Protein AF-R5DUE5-F1 (afdb_monomer)

Foldseek 3Di:
DDDPVVVVVVVVVVVVCVPDVVVVVVVVPDDPVVVVVVVVVVVVVVVVVVVVVCVVDDDDPLLCCLQVVLVVQLVVLCPDDPVVLVPDDPVVSVQSPHSVNSSVVSSVVSCCCRVVPVVVVVVVVVD

Sequence (127 aa):
MGSRFATLVMGIIAILLGFFPKLGMLIAVIPSPVLNGATVILFGMIAFSGVQHLKDVEWDDMNVITAAVPYIIAIGCMFLPADFTAMLPSAVQSIVTQPMLVGIILLIILNLLNNTLLRPLFEKSEQ

Solvent-accessible surface area (backbone atoms only — not comparable to full-atom values): 7207 Å² total; per-residue (Å²): 140,82,59,68,64,58,58,49,50,53,51,53,48,52,53,57,55,70,73,38,67,70,54,53,54,57,59,71,67,56,55,66,73,58,57,53,50,55,49,52,51,50,53,48,53,53,52,51,52,52,57,61,57,54,70,82,54,81,84,46,75,67,52,47,51,34,52,50,54,22,50,54,52,16,58,52,41,72,74,58,56,67,72,64,49,67,74,42,58,70,77,54,31,67,39,49,76,33,31,70,56,44,20,53,55,43,29,54,52,39,40,48,51,43,68,65,54,45,48,63,54,55,64,60,71,79,108

pLDDT: mean 90.18, std 9.05, range [44.16, 97.31]

Secondary structure (DSSP, 8-state):
---HHHHHHHHHHHHHHHT-HHHHHHHHTS-HHHHHHHHHHHHHHHHHHHHHHGGGS---HHHHHHHHHHHHHHHHHTT--HHHHHTS-HHHHHHHT-HHHHHHHHHHHHHIIIIIIIHHHHHTT--

Structure (mmCIF, N/CA/C/O backbone):
data_AF-R5DUE5-F1
#
_entry.id   AF-R5DUE5-F1
#
loop_
_atom_site.group_PDB
_atom_site.id
_atom_site.type_symbol
_atom_site.label_atom_id
_atom_site.label_alt_id
_atom_site.label_comp_id
_atom_site.label_asym_id
_atom_site.label_entity_id
_atom_site.label_seq_id
_atom_site.pdbx_PDB_ins_code
_atom_site.Cartn_x
_atom_site.Cartn_y
_atom_site.Cartn_z
_atom_site.occupancy
_atom_site.B_iso_or_equiv
_atom_site.auth_seq_id
_atom_site.auth_comp_id
_atom_site.auth_asym_id
_atom_site.auth_atom_id
_atom_site.pdbx_PDB_model_num
ATOM 1 N N . MET A 1 1 ? -17.290 -16.238 -11.957 1.00 44.84 1 MET A N 1
ATOM 2 C CA . MET A 1 1 ? -15.918 -15.695 -12.067 1.00 44.84 1 MET A CA 1
ATOM 3 C C . MET A 1 1 ? -15.082 -16.334 -10.966 1.00 44.84 1 MET A C 1
ATOM 5 O O . MET A 1 1 ? -15.552 -16.335 -9.840 1.00 44.84 1 MET A O 1
ATOM 9 N N . GLY A 1 2 ? -13.947 -16.968 -11.289 1.00 70.38 2 GLY A N 1
ATOM 10 C CA . GLY A 1 2 ? -13.141 -17.736 -10.316 1.00 70.38 2 GLY A CA 1
ATOM 11 C C . GLY A 1 2 ? -12.809 -19.182 -10.716 1.00 70.38 2 GLY A C 1
ATOM 12 O O . GLY A 1 2 ? -12.669 -20.043 -9.852 1.00 70.38 2 GLY A O 1
ATOM 13 N N . SER A 1 3 ? -12.708 -19.492 -12.016 1.00 87.69 3 SER A N 1
ATOM 14 C CA . SER A 1 3 ? -12.264 -20.828 -12.433 1.00 87.69 3 SER A CA 1
ATOM 15 C C . SER A 1 3 ? -10.779 -20.998 -12.115 1.00 87.69 3 SER A C 1
ATOM 17 O O . SER A 1 3 ? -9.932 -20.383 -12.761 1.00 87.69 3 SER A O 1
ATOM 19 N N . ARG A 1 4 ? -10.464 -21.869 -11.149 1.00 88.88 4 ARG A N 1
ATOM 20 C CA . ARG A 1 4 ? -9.083 -22.270 -10.820 1.00 88.88 4 ARG A CA 1
ATOM 21 C C . ARG A 1 4 ? -8.303 -22.751 -12.050 1.00 88.88 4 ARG A C 1
ATOM 23 O O . ARG A 1 4 ? -7.101 -22.527 -12.136 1.00 88.88 4 ARG A O 1
ATOM 30 N N . PHE A 1 5 ? -8.998 -23.343 -13.024 1.00 91.75 5 PHE A N 1
ATOM 31 C CA . PHE A 1 5 ? -8.406 -23.768 -14.290 1.00 91.75 5 PHE A CA 1
ATOM 32 C C . PHE A 1 5 ? -7.980 -22.582 -15.156 1.00 91.75 5 PHE A C 1
ATOM 34 O O . PHE A 1 5 ? -6.919 -22.642 -15.760 1.00 91.75 5 PHE A O 1
ATOM 41 N N . ALA A 1 6 ? -8.743 -21.486 -15.184 1.00 92.31 6 ALA A N 1
ATOM 42 C CA . ALA A 1 6 ? -8.377 -20.306 -15.967 1.00 92.31 6 ALA A CA 1
ATOM 43 C C . ALA A 1 6 ? -7.103 -19.640 -15.423 1.00 92.31 6 ALA A C 1
ATOM 45 O O . ALA A 1 6 ? -6.186 -19.366 -16.192 1.00 92.31 6 ALA A O 1
ATOM 46 N N . THR A 1 7 ? -7.001 -19.446 -14.102 1.00 93.94 7 THR A N 1
ATOM 47 C CA . THR A 1 7 ? -5.795 -18.875 -13.475 1.00 93.94 7 THR A CA 1
ATOM 48 C C . THR A 1 7 ? -4.579 -19.781 -13.663 1.00 93.94 7 THR A C 1
ATOM 50 O O . THR A 1 7 ? -3.490 -19.296 -13.962 1.00 93.94 7 THR A O 1
ATOM 53 N N . LEU A 1 8 ? -4.765 -21.101 -13.551 1.00 94.94 8 LEU A N 1
ATOM 54 C CA . LEU A 1 8 ? -3.702 -22.080 -13.777 1.00 94.94 8 LEU A CA 1
ATOM 55 C C . LEU A 1 8 ? -3.218 -22.071 -15.232 1.00 94.94 8 LEU A C 1
ATOM 57 O O . LEU A 1 8 ? -2.015 -22.028 -15.471 1.00 94.94 8 LEU A O 1
ATOM 61 N N . VAL A 1 9 ? -4.133 -22.042 -16.204 1.00 95.56 9 VAL A N 1
ATOM 62 C CA . VAL A 1 9 ? -3.788 -21.957 -17.630 1.00 95.56 9 VAL A CA 1
ATOM 63 C C . VAL A 1 9 ? -3.061 -20.647 -17.941 1.00 95.56 9 VAL A C 1
ATOM 65 O O . VAL A 1 9 ? -2.042 -20.682 -18.623 1.00 95.56 9 VAL A O 1
ATOM 68 N N . MET A 1 10 ? -3.501 -19.511 -17.388 1.00 94.44 10 MET A N 1
ATOM 69 C CA . MET A 1 10 ? -2.795 -18.229 -17.539 1.00 94.44 10 MET A CA 1
ATOM 70 C C . MET A 1 10 ? -1.385 -18.269 -16.942 1.00 94.44 10 MET A C 1
ATOM 72 O O . MET A 1 10 ? -0.447 -17.790 -17.574 1.00 94.44 10 MET A O 1
ATOM 76 N N . GLY A 1 11 ? -1.213 -18.882 -15.767 1.00 94.38 11 GLY A N 1
ATOM 77 C CA . GLY A 1 11 ? 0.101 -19.075 -15.151 1.00 94.38 11 GLY A CA 1
ATOM 78 C C . GLY A 1 11 ? 1.025 -19.953 -15.998 1.00 94.38 11 GLY A C 1
ATOM 79 O O . GLY A 1 11 ? 2.173 -19.586 -16.234 1.00 94.38 11 GLY A O 1
ATOM 80 N N . ILE A 1 12 ? 0.518 -21.074 -16.521 1.00 95.75 12 ILE A N 1
ATOM 81 C CA . ILE A 1 12 ? 1.279 -21.964 -17.413 1.00 95.75 12 ILE A CA 1
ATOM 82 C C . ILE A 1 12 ? 1.682 -21.229 -18.694 1.00 95.75 12 ILE A C 1
ATOM 84 O O . ILE A 1 12 ? 2.840 -21.300 -19.098 1.00 95.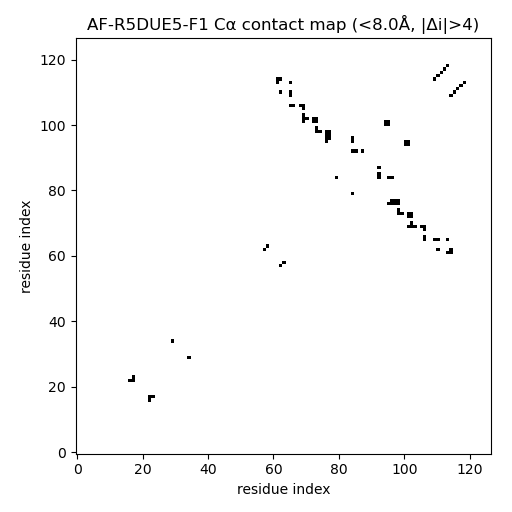75 12 ILE A O 1
ATOM 88 N N . ILE A 1 13 ? 0.759 -20.490 -19.314 1.00 95.06 13 ILE A N 1
ATOM 89 C CA . ILE A 1 13 ? 1.050 -19.693 -20.511 1.00 95.06 13 ILE A CA 1
ATOM 90 C C . ILE A 1 13 ? 2.109 -18.631 -20.200 1.00 95.06 13 ILE A C 1
ATOM 92 O O . ILE A 1 13 ? 3.059 -18.498 -20.965 1.00 95.06 13 ILE A O 1
ATOM 96 N N . ALA A 1 14 ? 2.001 -17.915 -19.078 1.00 93.88 14 ALA A N 1
ATOM 97 C CA . ALA A 1 14 ? 2.983 -16.906 -18.679 1.00 93.88 14 ALA A CA 1
ATOM 98 C C . ALA A 1 14 ? 4.385 -17.505 -18.490 1.00 93.88 14 ALA A C 1
ATOM 100 O O . ALA A 1 14 ? 5.361 -16.936 -18.978 1.00 93.88 14 ALA A O 1
ATOM 101 N N . ILE A 1 15 ? 4.485 -18.677 -17.850 1.00 94.56 15 ILE A N 1
ATOM 102 C CA . ILE A 1 15 ? 5.750 -19.410 -17.704 1.00 94.56 15 ILE A CA 1
ATOM 103 C C . ILE A 1 15 ? 6.304 -19.772 -19.082 1.00 94.56 15 ILE A C 1
ATOM 105 O O . ILE A 1 15 ? 7.452 -19.449 -19.375 1.00 94.56 15 ILE A O 1
ATOM 109 N N . LEU A 1 16 ? 5.493 -20.395 -19.945 1.00 94.62 16 LEU A N 1
ATOM 110 C CA . LEU A 1 16 ? 5.919 -20.791 -21.288 1.00 94.62 16 LEU A CA 1
ATOM 111 C C . LEU A 1 16 ? 6.407 -19.589 -22.102 1.00 94.62 16 LEU A C 1
ATOM 113 O O . LEU A 1 16 ? 7.489 -19.662 -22.673 1.00 94.62 16 LEU A O 1
ATOM 117 N N . LEU A 1 17 ? 5.665 -18.477 -22.109 1.00 92.44 17 LEU A N 1
ATOM 118 C CA . LEU A 1 17 ? 6.057 -17.233 -22.782 1.00 92.44 17 LEU A CA 1
ATOM 119 C C . LEU A 1 17 ? 7.356 -16.646 -22.205 1.00 92.44 17 LEU A C 1
ATOM 121 O O . LEU A 1 17 ? 8.173 -16.134 -22.967 1.00 92.44 17 LEU A O 1
ATOM 125 N N . GLY A 1 18 ? 7.590 -16.781 -20.897 1.00 91.62 18 GLY A N 1
ATOM 126 C CA . GLY A 1 18 ? 8.837 -16.373 -20.2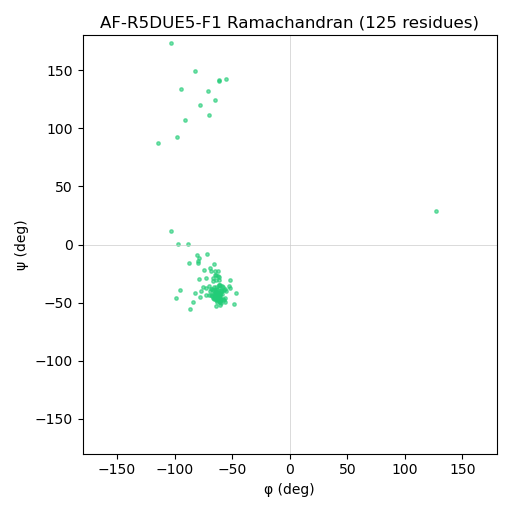44 1.00 91.62 18 GLY A CA 1
ATOM 127 C C . GLY A 1 18 ? 10.081 -17.114 -20.752 1.00 91.62 18 GLY A C 1
ATOM 128 O O . GLY A 1 18 ? 11.165 -16.536 -20.767 1.00 91.62 18 GLY A O 1
ATOM 129 N N . PHE A 1 19 ? 9.937 -18.353 -21.238 1.00 93.19 19 PHE A N 1
ATOM 130 C CA . PHE A 1 19 ? 11.040 -19.126 -21.826 1.00 93.19 19 PHE A CA 1
ATOM 131 C C . PHE A 1 19 ? 11.362 -18.750 -23.285 1.00 93.19 19 PHE A C 1
ATOM 133 O O . PHE A 1 19 ? 12.383 -19.198 -23.808 1.00 93.19 19 PHE A O 1
ATOM 140 N N . PHE A 1 20 ? 10.545 -17.932 -23.964 1.00 94.06 20 PHE A N 1
ATOM 141 C CA . PHE A 1 20 ? 10.797 -17.535 -25.354 1.00 94.06 20 PHE A CA 1
ATOM 142 C C . PHE A 1 20 ? 11.628 -16.238 -25.442 1.00 94.06 20 PHE A C 1
ATOM 144 O O . PHE A 1 20 ? 11.080 -15.143 -25.292 1.00 94.06 20 PHE A O 1
ATOM 151 N N . PRO A 1 21 ? 12.923 -16.297 -25.822 1.00 87.44 21 PRO A N 1
ATOM 152 C CA . PRO A 1 21 ? 13.794 -15.114 -25.869 1.00 87.44 21 PRO A CA 1
ATOM 153 C C . PRO A 1 21 ? 13.346 -14.066 -26.901 1.00 87.44 21 PRO A C 1
ATOM 155 O O . PRO A 1 21 ? 13.584 -12.871 -26.731 1.00 87.44 21 PRO A O 1
ATOM 158 N N . LYS A 1 22 ? 12.641 -14.492 -27.959 1.00 91.25 22 LYS A N 1
ATOM 159 C CA . LYS A 1 22 ? 12.077 -13.592 -28.979 1.00 91.25 22 LYS A CA 1
ATOM 160 C C . LYS A 1 22 ? 11.063 -12.601 -28.396 1.00 91.25 22 LYS A C 1
ATOM 162 O O . LYS A 1 22 ? 11.013 -11.463 -28.850 1.00 91.25 22 LYS A O 1
ATOM 167 N N . LEU A 1 23 ? 10.287 -13.011 -27.389 1.00 89.75 23 LEU A N 1
ATOM 168 C CA . LEU A 1 23 ? 9.329 -12.130 -26.714 1.00 89.75 23 LEU A CA 1
ATOM 169 C C . LEU A 1 23 ? 10.040 -11.110 -25.822 1.00 89.75 23 LEU A C 1
ATOM 171 O O . LEU A 1 23 ? 9.654 -9.946 -25.807 1.00 89.75 23 LEU A O 1
ATOM 175 N N . GLY A 1 24 ? 11.122 -11.516 -25.153 1.00 87.19 24 GLY A N 1
ATOM 176 C CA . GLY A 1 24 ? 11.961 -10.601 -24.375 1.00 87.19 24 GLY A CA 1
ATOM 177 C C . GLY A 1 24 ? 12.544 -9.471 -25.229 1.00 87.19 24 GLY A C 1
ATOM 178 O O . GLY A 1 24 ? 12.485 -8.310 -24.831 1.00 87.19 24 GLY A O 1
ATOM 179 N N . MET A 1 25 ? 13.019 -9.784 -26.441 1.00 91.31 25 MET A N 1
ATOM 180 C CA . MET A 1 25 ? 13.495 -8.761 -27.383 1.00 91.31 25 MET A CA 1
ATOM 181 C C . MET A 1 25 ? 12.384 -7.798 -27.814 1.00 91.31 25 MET A C 1
ATOM 183 O O . MET A 1 25 ? 12.629 -6.603 -27.928 1.00 91.31 25 MET A O 1
ATOM 187 N N . LEU A 1 26 ? 11.159 -8.292 -28.016 1.00 91.12 26 LEU A N 1
ATOM 188 C CA . LEU A 1 26 ? 10.019 -7.446 -28.373 1.00 91.12 26 LEU A CA 1
ATOM 189 C C . LEU A 1 26 ? 9.669 -6.462 -27.245 1.00 91.12 26 LEU A C 1
ATOM 191 O O . LEU A 1 26 ? 9.447 -5.284 -27.509 1.00 91.12 26 LEU A O 1
ATOM 195 N N . ILE A 1 27 ? 9.663 -6.932 -25.994 1.00 89.88 27 ILE A N 1
ATOM 196 C CA . ILE A 1 27 ? 9.408 -6.093 -24.814 1.00 89.88 27 ILE A CA 1
ATOM 197 C C . ILE A 1 27 ? 10.519 -5.050 -24.640 1.00 89.88 27 ILE A C 1
ATOM 199 O O . ILE A 1 27 ? 10.227 -3.898 -24.334 1.00 89.88 27 ILE A O 1
ATOM 203 N N . ALA A 1 28 ? 11.781 -5.416 -24.883 1.00 90.19 28 ALA A N 1
ATOM 204 C CA . ALA A 1 28 ? 12.921 -4.506 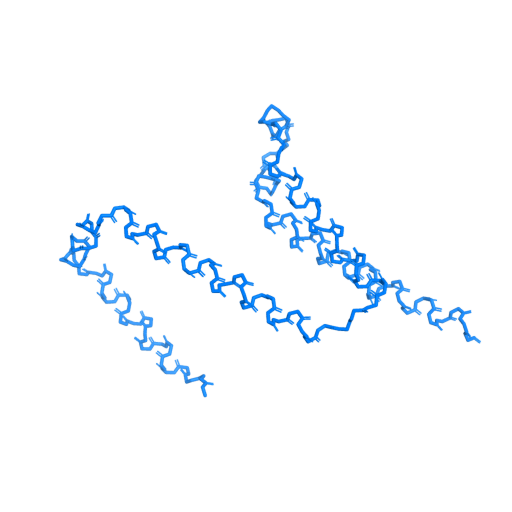-24.758 1.00 90.19 28 ALA A CA 1
ATOM 205 C C . ALA A 1 28 ? 12.903 -3.340 -25.766 1.00 90.19 28 ALA A C 1
ATOM 207 O O . ALA A 1 28 ? 13.511 -2.304 -25.513 1.00 90.19 28 ALA A O 1
ATOM 208 N N . VAL A 1 29 ? 12.204 -3.493 -26.897 1.00 95.50 29 VAL A N 1
ATOM 209 C CA . VAL A 1 29 ? 12.026 -2.428 -27.900 1.00 95.50 29 VAL A CA 1
ATOM 210 C C . VAL A 1 29 ? 10.940 -1.422 -27.485 1.00 95.50 29 VAL A C 1
ATOM 212 O O . VAL A 1 29 ? 10.867 -0.331 -28.052 1.00 95.50 29 VAL A O 1
ATOM 215 N N . ILE A 1 30 ? 10.104 -1.739 -26.487 1.00 94.31 30 ILE A N 1
ATOM 216 C CA . ILE A 1 30 ? 9.046 -0.837 -26.014 1.00 94.31 30 ILE A CA 1
ATOM 217 C C . ILE A 1 30 ? 9.681 0.422 -25.394 1.00 94.31 30 ILE A C 1
ATOM 219 O O . ILE A 1 30 ? 10.451 0.314 -24.438 1.00 94.31 30 ILE A O 1
ATOM 223 N N . PRO A 1 31 ? 9.334 1.632 -25.874 1.00 94.94 31 PRO A N 1
ATOM 224 C CA . PRO A 1 31 ? 9.857 2.869 -25.308 1.00 94.94 31 PRO A CA 1
ATOM 225 C C . PRO A 1 31 ? 9.467 3.049 -23.836 1.00 94.94 31 PRO A C 1
ATOM 227 O O . PRO A 1 31 ? 8.313 2.828 -23.455 1.00 94.94 31 PRO A O 1
ATOM 230 N N . SER A 1 32 ? 10.391 3.568 -23.022 1.00 92.81 32 SER A N 1
ATOM 231 C CA . SER A 1 32 ? 10.148 3.859 -21.600 1.00 92.81 32 SER A CA 1
ATOM 232 C C . SER A 1 32 ? 8.895 4.712 -21.329 1.00 92.81 32 SER A C 1
ATOM 234 O O . SER A 1 32 ? 8.194 4.407 -20.365 1.00 92.81 32 SER A O 1
ATOM 236 N N . PRO A 1 33 ? 8.530 5.719 -22.158 1.00 95.06 33 PRO A N 1
ATOM 237 C CA . PRO A 1 33 ? 7.295 6.480 -21.952 1.00 95.06 33 PRO A CA 1
ATOM 238 C C . PRO A 1 33 ? 6.021 5.621 -21.958 1.00 95.06 33 PRO A C 1
ATOM 240 O O . PRO A 1 33 ? 5.107 5.878 -21.177 1.00 95.06 33 PRO A O 1
ATOM 243 N N . VAL A 1 34 ? 5.964 4.576 -22.793 1.00 95.62 34 VAL A N 1
ATOM 244 C CA . VAL A 1 34 ? 4.804 3.672 -22.879 1.00 95.62 34 VAL A CA 1
ATOM 245 C C . VAL A 1 34 ? 4.736 2.773 -21.649 1.00 95.62 34 VAL A C 1
ATOM 247 O O . VAL A 1 34 ? 3.668 2.604 -21.063 1.00 95.62 34 VAL A O 1
ATOM 250 N N . LEU A 1 35 ? 5.882 2.236 -21.226 1.00 93.88 35 LEU A N 1
ATOM 251 C CA . LEU A 1 35 ? 5.966 1.353 -20.064 1.00 93.88 35 LEU A CA 1
ATOM 252 C C . LEU A 1 35 ? 5.600 2.091 -18.766 1.00 93.88 35 LEU A C 1
ATOM 254 O O . LEU A 1 35 ? 4.843 1.576 -17.940 1.00 93.88 35 LEU A O 1
ATOM 258 N N . ASN A 1 36 ? 6.060 3.336 -18.627 1.00 93.88 36 ASN A N 1
ATOM 259 C CA . ASN A 1 36 ? 5.693 4.206 -17.513 1.00 93.88 36 ASN A CA 1
ATOM 260 C C . ASN A 1 36 ? 4.196 4.554 -17.547 1.00 93.88 36 ASN A C 1
ATOM 262 O O . ASN A 1 36 ? 3.538 4.485 -16.512 1.00 93.88 36 ASN A O 1
ATOM 266 N N . GLY A 1 37 ? 3.632 4.849 -18.726 1.00 96.00 37 GLY A N 1
ATOM 267 C CA . GLY A 1 37 ? 2.195 5.095 -18.888 1.00 96.00 37 GLY A CA 1
ATOM 268 C C . GLY A 1 37 ? 1.334 3.896 -18.476 1.00 96.00 37 GLY A C 1
ATOM 269 O O . GLY A 1 37 ? 0.398 4.047 -17.692 1.00 96.00 37 GLY A O 1
ATOM 270 N N . ALA A 1 38 ? 1.690 2.690 -18.928 1.00 95.56 38 ALA A N 1
ATOM 271 C CA . ALA A 1 38 ? 1.012 1.455 -18.529 1.00 95.56 38 ALA A CA 1
ATOM 272 C C . ALA A 1 38 ? 1.086 1.218 -17.009 1.00 95.56 38 ALA A C 1
ATOM 274 O O . ALA A 1 38 ? 0.099 0.826 -16.386 1.00 95.56 38 ALA A O 1
ATOM 275 N N . THR A 1 39 ? 2.237 1.512 -16.402 1.00 95.75 39 THR A N 1
ATOM 276 C CA . THR A 1 39 ? 2.463 1.372 -14.958 1.00 95.75 39 THR A CA 1
ATOM 277 C C . THR A 1 39 ? 1.609 2.352 -14.146 1.00 95.75 39 THR A C 1
ATOM 279 O O . THR A 1 39 ? 0.995 1.955 -13.158 1.00 95.75 39 THR A O 1
ATOM 282 N N . VAL A 1 40 ? 1.492 3.611 -14.583 1.00 97.12 40 VAL A N 1
ATOM 283 C CA . VAL A 1 40 ? 0.611 4.609 -13.948 1.00 97.12 40 VAL A CA 1
ATOM 284 C C . VAL A 1 40 ? -0.851 4.162 -13.995 1.00 97.12 40 VAL A C 1
ATOM 286 O O . VAL A 1 40 ? -1.548 4.252 -12.986 1.00 97.12 40 VAL A O 1
ATOM 289 N N . ILE A 1 41 ? -1.309 3.628 -15.132 1.00 97.31 41 ILE A N 1
ATOM 290 C CA . ILE A 1 41 ? -2.676 3.103 -15.271 1.00 97.31 41 ILE A CA 1
ATOM 291 C C . ILE A 1 41 ? -2.904 1.931 -14.305 1.00 97.31 41 ILE A C 1
ATOM 293 O O . ILE A 1 41 ? -3.925 1.896 -13.618 1.00 97.31 41 ILE A O 1
ATOM 297 N N . LEU A 1 42 ? -1.947 1.001 -14.204 1.00 97.31 42 LEU A N 1
ATOM 298 C CA . LEU A 1 42 ? -2.025 -0.132 -13.280 1.00 97.31 42 LEU A CA 1
ATOM 299 C C . LEU A 1 42 ? -2.109 0.325 -11.818 1.00 97.31 42 LEU A C 1
ATOM 301 O O . LEU A 1 42 ? -3.008 -0.108 -11.099 1.00 97.31 42 LEU A O 1
ATOM 305 N N . PHE A 1 43 ? -1.227 1.229 -11.386 1.00 95.31 43 PHE A N 1
ATOM 306 C CA . PHE A 1 43 ? -1.270 1.767 -10.024 1.00 95.31 43 PHE A CA 1
ATOM 307 C C . PHE A 1 43 ? -2.549 2.563 -9.749 1.00 95.31 43 PHE A C 1
ATOM 309 O O . P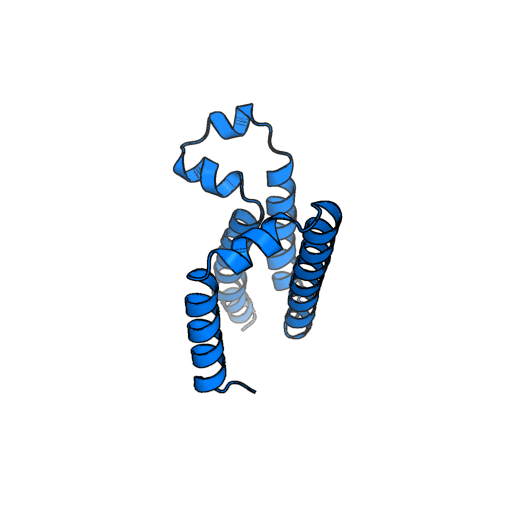HE A 1 43 ? -3.105 2.448 -8.658 1.00 95.31 43 PHE A O 1
ATOM 316 N N . GLY A 1 44 ? -3.066 3.300 -10.736 1.00 97.06 44 GLY A N 1
ATOM 317 C CA . GLY A 1 44 ? -4.358 3.979 -10.637 1.00 97.06 44 GLY A CA 1
ATOM 318 C C . GLY A 1 44 ? -5.509 2.999 -10.402 1.00 97.06 44 GLY A C 1
ATOM 319 O O . GLY A 1 44 ? -6.298 3.189 -9.479 1.00 97.06 44 GLY A O 1
ATOM 320 N N . MET A 1 45 ? -5.576 1.910 -11.174 1.00 97.25 45 MET A N 1
ATOM 321 C CA . MET A 1 45 ? -6.593 0.867 -10.984 1.00 97.25 45 MET A CA 1
ATOM 322 C C . MET A 1 45 ? -6.493 0.199 -9.609 1.00 97.25 45 MET A C 1
ATOM 324 O O . MET A 1 45 ? -7.517 -0.015 -8.964 1.00 97.25 45 MET A O 1
ATOM 328 N N . ILE A 1 46 ? -5.277 -0.089 -9.134 1.00 95.81 46 ILE A N 1
ATOM 329 C CA . ILE A 1 46 ? -5.050 -0.654 -7.795 1.00 95.81 46 ILE A CA 1
ATOM 330 C C . ILE A 1 46 ? -5.536 0.320 -6.712 1.00 95.81 46 ILE A C 1
ATOM 332 O O . ILE A 1 46 ? -6.265 -0.087 -5.808 1.00 95.81 46 ILE A O 1
ATOM 336 N N . ALA A 1 47 ? -5.195 1.608 -6.824 1.00 95.50 47 ALA A N 1
ATOM 337 C CA . ALA A 1 47 ? -5.622 2.635 -5.876 1.00 95.50 47 ALA A CA 1
ATOM 338 C C . ALA A 1 47 ? -7.154 2.767 -5.825 1.00 95.50 47 ALA A C 1
ATOM 340 O O . ALA A 1 47 ? -7.744 2.721 -4.745 1.00 95.50 47 ALA A O 1
ATOM 341 N N . PHE A 1 48 ? -7.815 2.852 -6.984 1.00 96.50 48 PHE A N 1
ATOM 342 C CA . PHE A 1 48 ? -9.278 2.928 -7.054 1.00 96.50 48 PHE A CA 1
ATOM 343 C C . PHE A 1 48 ? -9.965 1.652 -6.567 1.00 96.50 48 PHE A C 1
ATOM 345 O O . PHE A 1 48 ? -10.999 1.741 -5.909 1.00 96.50 48 PHE A O 1
ATOM 352 N N . SER A 1 49 ? -9.398 0.472 -6.832 1.00 95.94 49 SER A N 1
ATOM 353 C CA . SER A 1 49 ? -9.903 -0.783 -6.265 1.00 95.94 49 SER A CA 1
ATOM 354 C C . SER A 1 49 ? -9.823 -0.781 -4.737 1.00 95.94 49 SER A C 1
ATOM 356 O O . SER A 1 49 ? -10.748 -1.258 -4.084 1.00 95.94 49 SER A O 1
ATOM 358 N N . GLY A 1 50 ? -8.769 -0.197 -4.160 1.00 93.25 50 GLY A N 1
ATOM 359 C CA . GLY A 1 50 ? -8.669 0.038 -2.720 1.00 93.25 50 GLY A CA 1
ATOM 360 C C . GLY A 1 50 ? -9.804 0.922 -2.201 1.00 93.25 50 GLY A C 1
ATOM 361 O O . GLY A 1 50 ? -10.510 0.528 -1.279 1.00 93.25 50 GLY A O 1
ATOM 362 N N . VAL A 1 51 ? -10.046 2.070 -2.844 1.00 95.25 51 VAL A N 1
ATOM 363 C CA . VAL A 1 51 ? -11.152 2.981 -2.484 1.00 95.25 51 VAL A CA 1
ATOM 364 C C . VAL A 1 51 ? -12.511 2.285 -2.581 1.00 95.25 51 VAL A C 1
ATOM 366 O O . VAL A 1 51 ? -13.360 2.463 -1.714 1.00 95.25 51 VAL A O 1
ATOM 369 N N . GLN A 1 52 ? -12.719 1.449 -3.599 1.00 95.25 52 GLN A N 1
ATOM 370 C CA . GLN A 1 52 ? -13.951 0.676 -3.735 1.00 95.25 52 GLN A CA 1
ATOM 371 C C . GLN A 1 52 ? -14.150 -0.340 -2.610 1.00 95.25 52 GLN A C 1
ATOM 373 O O . GLN A 1 52 ? -15.297 -0.593 -2.267 1.00 95.25 52 GLN A O 1
ATOM 378 N N . HIS A 1 53 ? -13.090 -0.902 -2.025 1.00 93.94 53 HIS A N 1
ATOM 379 C CA . HIS A 1 53 ? -13.217 -1.773 -0.851 1.00 93.94 53 HIS A CA 1
ATOM 380 C C . HIS A 1 53 ? -13.562 -0.995 0.426 1.00 93.94 53 HIS A C 1
ATOM 382 O O . HIS A 1 53 ? -14.242 -1.526 1.298 1.00 93.94 53 HIS A O 1
ATOM 388 N N . LEU A 1 54 ? -13.161 0.276 0.538 1.00 93.75 54 LEU A N 1
ATOM 389 C CA . LEU A 1 54 ? -13.478 1.113 1.705 1.00 93.75 54 LEU A CA 1
ATOM 390 C C . LEU A 1 54 ? -14.978 1.411 1.859 1.00 93.75 54 LEU A C 1
ATOM 392 O O . LEU A 1 54 ? -15.405 1.823 2.935 1.00 93.75 54 LEU A O 1
ATOM 396 N N . LYS A 1 55 ? -15.781 1.202 0.807 1.00 93.88 55 LYS A N 1
ATOM 397 C CA . LYS A 1 55 ? -17.242 1.374 0.858 1.00 93.88 55 LYS A CA 1
ATOM 398 C C . LYS A 1 55 ? -17.925 0.371 1.796 1.00 93.88 55 LYS A C 1
ATOM 400 O O . LYS A 1 55 ? -19.022 0.642 2.263 1.00 93.88 55 LYS A O 1
ATOM 405 N N . ASP A 1 56 ? -17.298 -0.787 2.009 1.00 92.75 56 ASP A N 1
ATOM 406 C CA . ASP A 1 56 ? -17.856 -1.888 2.797 1.00 92.75 56 ASP A CA 1
ATOM 407 C C . ASP A 1 56 ? -17.507 -1.739 4.296 1.00 92.75 56 ASP A C 1
ATOM 409 O O . ASP A 1 56 ? -17.869 -2.586 5.108 1.00 92.75 56 ASP A O 1
ATOM 413 N N . VAL A 1 57 ? -16.791 -0.668 4.668 1.00 92.69 57 VAL A N 1
ATOM 414 C CA . VAL A 1 57 ? -16.385 -0.354 6.044 1.00 92.69 57 VAL A CA 1
ATOM 415 C C . VAL A 1 57 ? -17.395 0.600 6.685 1.00 92.69 57 VAL A C 1
ATOM 417 O O . VAL A 1 57 ? -17.757 1.618 6.094 1.00 92.69 57 VAL A O 1
ATOM 420 N N . GLU A 1 58 ? -17.807 0.308 7.919 1.00 92.19 58 GLU A N 1
ATOM 421 C CA . GLU A 1 58 ? -18.575 1.245 8.744 1.00 92.19 58 GLU A CA 1
ATOM 422 C C . GLU A 1 58 ? -17.645 2.311 9.340 1.00 92.19 58 GLU A C 1
ATOM 424 O O . GLU A 1 58 ? -16.696 2.000 10.063 1.00 92.19 58 GLU A O 1
ATOM 429 N N . TRP A 1 59 ? -17.902 3.578 9.020 1.00 92.88 59 TRP A N 1
ATOM 430 C CA . TRP A 1 59 ? -17.067 4.705 9.437 1.00 92.88 59 TRP A CA 1
ATOM 431 C C . TRP A 1 59 ? -17.641 5.387 10.679 1.00 92.88 59 TRP A C 1
ATOM 433 O O . TRP A 1 59 ? -18.465 6.292 10.570 1.00 92.88 59 TRP A O 1
ATOM 443 N N . ASP A 1 60 ? -17.179 4.960 11.852 1.00 92.56 60 ASP A N 1
ATOM 444 C CA . ASP A 1 60 ? -17.370 5.655 13.125 1.00 92.56 60 ASP A CA 1
ATOM 445 C C . ASP A 1 60 ? -16.088 6.386 13.562 1.00 92.56 60 ASP A C 1
ATOM 447 O O . ASP A 1 60 ? -15.027 6.236 12.948 1.00 92.56 60 ASP A O 1
ATOM 451 N N . ASP A 1 61 ? -16.164 7.178 14.635 1.00 90.56 61 ASP A N 1
ATOM 452 C CA . ASP A 1 61 ? -15.029 7.984 15.107 1.00 90.56 61 ASP A CA 1
ATOM 453 C C . ASP A 1 61 ? -13.780 7.125 15.392 1.00 90.56 61 ASP A C 1
ATOM 455 O O . ASP A 1 61 ? -12.654 7.504 15.056 1.00 90.56 61 ASP A O 1
ATOM 459 N N . MET A 1 62 ? -13.968 5.922 15.949 1.00 89.50 62 MET A N 1
ATOM 460 C CA . MET A 1 62 ? -12.888 4.974 16.240 1.00 89.50 62 MET A CA 1
ATOM 461 C C . MET A 1 62 ? -12.227 4.433 14.967 1.00 89.50 62 MET A C 1
ATOM 463 O O . MET A 1 62 ? -10.994 4.402 14.889 1.00 89.50 62 MET A O 1
ATOM 467 N N . ASN A 1 63 ? -13.002 4.026 13.961 1.00 93.00 63 ASN A N 1
ATOM 468 C CA . ASN A 1 63 ? -12.484 3.509 12.694 1.00 93.00 63 ASN A CA 1
ATOM 469 C C . ASN A 1 63 ? -11.829 4.618 11.863 1.00 93.00 63 ASN A C 1
ATOM 471 O O . ASN A 1 63 ? -10.784 4.387 11.251 1.00 93.00 63 ASN A O 1
ATOM 475 N N . VAL A 1 64 ? -12.366 5.843 11.906 1.00 94.38 64 VAL A N 1
ATOM 476 C CA . VAL A 1 64 ? -11.749 7.019 11.276 1.00 94.38 64 VAL A CA 1
ATOM 477 C C . VAL A 1 64 ? -10.372 7.296 11.878 1.00 94.38 64 VAL A C 1
ATOM 479 O O . VAL A 1 64 ? -9.403 7.418 11.130 1.00 94.38 64 VAL A O 1
ATOM 482 N N . ILE A 1 65 ? -10.239 7.328 13.209 1.00 93.00 65 ILE A N 1
ATOM 483 C CA . ILE A 1 65 ? -8.937 7.520 13.876 1.00 93.00 65 ILE A CA 1
ATOM 484 C C . ILE A 1 65 ? -7.978 6.374 13.532 1.00 93.00 65 ILE A C 1
ATOM 486 O O . ILE A 1 65 ? -6.815 6.609 13.192 1.00 93.00 65 ILE A O 1
ATOM 490 N N . THR A 1 66 ? -8.479 5.138 13.572 1.00 94.75 66 THR A N 1
ATOM 491 C CA . THR A 1 66 ? -7.706 3.926 13.271 1.00 94.75 66 THR A CA 1
ATOM 492 C C . THR A 1 66 ? -7.157 3.940 11.847 1.00 94.75 66 THR A C 1
ATOM 494 O O . THR A 1 66 ? -6.045 3.472 11.634 1.00 94.75 66 THR A O 1
ATOM 497 N N . ALA A 1 67 ? -7.889 4.498 10.880 1.00 95.06 67 ALA A N 1
ATOM 498 C CA . ALA A 1 67 ? -7.433 4.632 9.500 1.00 95.06 67 ALA A CA 1
ATOM 499 C C . ALA A 1 67 ? -6.533 5.862 9.277 1.00 95.06 67 ALA A C 1
ATOM 501 O O . ALA A 1 67 ? -5.517 5.772 8.582 1.00 95.06 67 ALA A O 1
ATOM 502 N N . ALA A 1 68 ? -6.875 7.010 9.869 1.00 95.50 68 ALA A N 1
ATOM 503 C CA . ALA A 1 68 ? -6.195 8.282 9.629 1.00 95.50 68 ALA A CA 1
ATOM 504 C C . ALA A 1 68 ? -4.765 8.316 10.192 1.00 95.50 68 ALA A C 1
ATOM 506 O O . ALA A 1 68 ? -3.855 8.831 9.540 1.00 95.50 68 ALA A O 1
ATOM 507 N N . VAL A 1 69 ? -4.547 7.750 11.384 1.00 95.75 69 VAL A N 1
ATOM 508 C CA . VAL A 1 69 ? -3.238 7.780 12.058 1.00 95.75 69 VAL A CA 1
ATOM 509 C C . VAL A 1 69 ? -2.160 7.008 11.270 1.00 95.75 69 VAL A C 1
ATOM 511 O O . VAL A 1 69 ? -1.137 7.614 10.939 1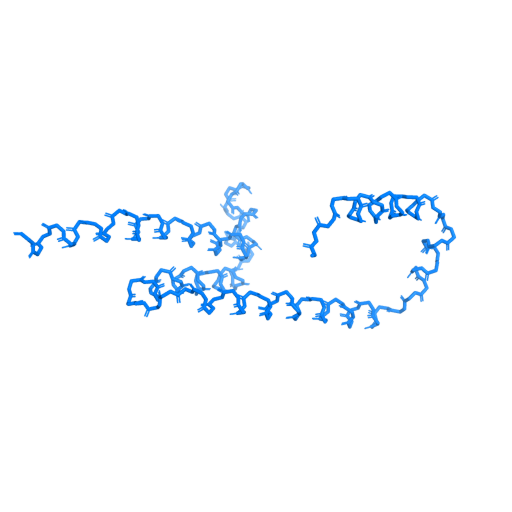.00 95.75 69 VAL A O 1
ATOM 514 N N . PRO A 1 70 ? -2.362 5.729 10.880 1.00 96.06 70 PRO A N 1
ATOM 515 C CA . PRO A 1 70 ? -1.450 5.013 9.984 1.00 96.06 70 PRO A CA 1
ATOM 516 C C . PRO A 1 70 ? -1.211 5.716 8.663 1.00 96.06 70 PRO A C 1
ATOM 518 O O . PRO A 1 70 ? -0.080 5.731 8.184 1.00 96.06 70 PRO A O 1
ATOM 521 N N . TYR A 1 71 ? -2.258 6.297 8.079 1.00 95.38 71 TYR A N 1
ATOM 522 C CA . TYR A 1 71 ? -2.163 6.960 6.787 1.00 95.38 71 TYR A CA 1
ATOM 523 C C . TYR A 1 71 ? -1.217 8.168 6.837 1.00 95.38 71 TYR A C 1
ATOM 525 O O . TYR A 1 71 ? -0.293 8.265 6.027 1.00 95.38 71 TYR A O 1
ATOM 533 N N . ILE A 1 72 ? -1.388 9.049 7.828 1.00 96.12 72 ILE A N 1
ATOM 534 C CA . ILE A 1 72 ? -0.532 10.231 8.006 1.00 96.12 72 ILE A CA 1
ATOM 535 C C . ILE A 1 72 ? 0.908 9.821 8.339 1.00 96.12 72 ILE A C 1
ATOM 537 O O . ILE A 1 72 ? 1.848 10.377 7.772 1.00 96.12 72 ILE A O 1
ATOM 541 N N . ILE A 1 73 ? 1.096 8.834 9.221 1.00 95.38 73 ILE A N 1
ATOM 542 C CA . ILE A 1 73 ? 2.433 8.368 9.617 1.00 95.38 73 ILE A CA 1
ATOM 543 C C . ILE A 1 73 ? 3.169 7.738 8.431 1.00 95.38 73 ILE A C 1
ATOM 545 O O . ILE A 1 73 ? 4.332 8.063 8.196 1.00 95.38 73 ILE A O 1
ATOM 549 N N . ALA A 1 74 ? 2.493 6.894 7.647 1.00 95.12 74 ALA A N 1
ATOM 550 C CA . ALA A 1 74 ? 3.062 6.285 6.449 1.00 95.12 74 ALA A CA 1
ATOM 551 C C . ALA A 1 74 ? 3.550 7.343 5.453 1.00 95.12 74 ALA A C 1
ATOM 553 O O . ALA A 1 74 ? 4.685 7.271 4.986 1.00 95.12 74 ALA A O 1
ATOM 554 N N . ILE A 1 75 ? 2.728 8.359 5.171 1.00 94.75 75 ILE A N 1
ATOM 555 C CA . ILE A 1 75 ? 3.113 9.473 4.293 1.00 94.75 75 ILE A CA 1
ATOM 556 C C . ILE A 1 75 ? 4.299 10.244 4.883 1.00 94.75 75 ILE A C 1
ATOM 558 O O . ILE A 1 75 ? 5.232 10.579 4.155 1.00 94.75 75 ILE A O 1
ATOM 562 N N . GLY A 1 76 ? 4.309 10.476 6.197 1.00 92.38 76 GLY A N 1
ATOM 563 C CA . GLY A 1 76 ? 5.415 11.132 6.896 1.00 92.38 76 GLY A CA 1
ATOM 564 C C . GLY A 1 76 ? 6.757 10.413 6.723 1.00 92.38 76 GLY A C 1
ATOM 565 O O . GLY A 1 76 ? 7.782 11.070 6.540 1.00 92.38 76 GLY A O 1
ATOM 566 N N . CYS A 1 77 ? 6.763 9.076 6.685 1.00 91.19 77 CYS A N 1
ATOM 567 C CA . CYS A 1 77 ? 7.978 8.287 6.447 1.00 91.19 77 CYS A CA 1
ATOM 568 C C . CYS A 1 77 ? 8.619 8.546 5.074 1.00 91.19 77 CYS A C 1
ATOM 570 O O . CYS A 1 77 ? 9.820 8.340 4.926 1.00 91.19 77 CYS A O 1
ATOM 572 N N . MET A 1 78 ? 7.867 9.040 4.084 1.00 90.19 78 MET A N 1
ATOM 573 C CA . MET A 1 78 ? 8.414 9.380 2.764 1.00 90.19 78 MET A CA 1
ATOM 574 C C . MET A 1 78 ? 9.359 10.592 2.804 1.00 90.19 78 MET A C 1
ATOM 576 O O . MET A 1 78 ? 10.209 10.739 1.929 1.00 90.19 78 MET A O 1
ATOM 580 N N . PHE A 1 79 ? 9.229 11.449 3.820 1.00 90.88 79 PHE A N 1
ATOM 581 C CA . PHE A 1 79 ? 9.999 12.689 3.963 1.00 90.88 79 PHE A CA 1
ATOM 582 C C . PHE A 1 79 ? 11.129 12.582 4.997 1.00 90.88 79 PHE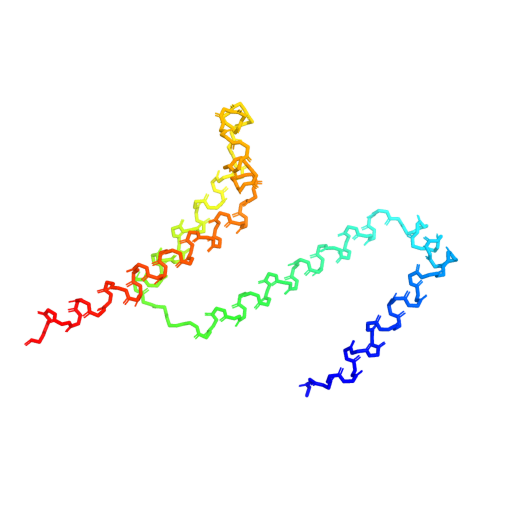 A C 1
ATOM 584 O O . PHE A 1 79 ? 11.709 13.595 5.391 1.00 90.88 79 PHE A O 1
ATOM 591 N N . LEU A 1 80 ? 11.444 11.369 5.462 1.00 88.69 80 LEU A N 1
ATOM 592 C CA . LEU A 1 80 ? 12.493 11.154 6.453 1.00 88.69 80 LEU A CA 1
ATOM 593 C C . LEU A 1 80 ? 13.890 11.385 5.839 1.00 88.69 80 LEU A C 1
ATOM 595 O O . LEU A 1 80 ? 14.185 10.830 4.778 1.00 88.69 80 LEU A O 1
ATOM 599 N N . PRO A 1 81 ? 14.780 12.156 6.494 1.00 88.69 81 PRO A N 1
ATOM 600 C CA . PRO A 1 81 ? 16.143 12.357 6.011 1.00 88.69 81 PRO A CA 1
ATOM 601 C C . PRO A 1 81 ? 16.928 11.044 5.952 1.00 88.69 81 PRO A C 1
ATOM 603 O O . PRO A 1 81 ? 16.853 10.222 6.870 1.00 88.69 81 PRO A O 1
ATOM 606 N N . ALA A 1 82 ? 17.748 10.882 4.910 1.00 84.81 82 ALA A N 1
ATOM 607 C CA . ALA A 1 82 ? 18.580 9.692 4.733 1.00 84.81 82 ALA A CA 1
ATOM 608 C C . ALA A 1 82 ? 19.507 9.453 5.939 1.00 84.81 82 ALA A C 1
ATOM 610 O O . ALA A 1 82 ? 19.618 8.318 6.403 1.00 84.81 82 ALA A O 1
ATOM 611 N N . ASP A 1 83 ? 20.068 10.523 6.508 1.00 85.88 83 ASP A N 1
ATOM 612 C CA . ASP A 1 83 ? 20.943 10.466 7.685 1.00 85.88 83 ASP A CA 1
ATOM 613 C C . ASP A 1 83 ? 20.241 9.847 8.899 1.00 85.88 83 ASP A C 1
ATOM 615 O O . ASP A 1 83 ? 20.819 9.023 9.602 1.00 85.88 83 ASP A O 1
ATOM 619 N N . PHE A 1 84 ? 18.960 10.168 9.105 1.00 85.31 84 PHE A N 1
ATOM 620 C CA . PHE A 1 84 ? 18.167 9.583 10.184 1.00 85.31 84 PHE A CA 1
ATOM 621 C C . PHE A 1 84 ? 17.899 8.095 9.934 1.00 85.31 84 PHE A C 1
ATOM 623 O O . PHE A 1 84 ? 18.043 7.272 10.836 1.00 85.31 84 PHE A O 1
ATOM 630 N N . THR A 1 85 ? 17.556 7.722 8.697 1.00 83.88 85 THR A N 1
ATOM 631 C CA . THR A 1 85 ? 17.298 6.313 8.354 1.00 83.88 85 THR A CA 1
ATOM 632 C C . THR 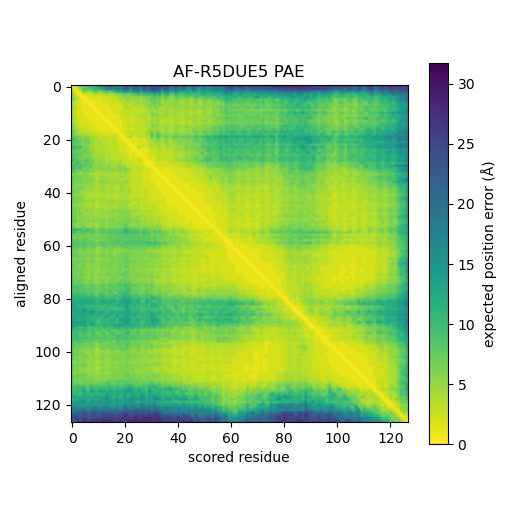A 1 85 ? 18.549 5.438 8.432 1.00 83.88 85 THR A C 1
ATOM 634 O O . THR A 1 85 ? 18.434 4.251 8.726 1.00 83.88 85 THR A O 1
ATOM 637 N N . ALA A 1 86 ? 19.735 6.010 8.208 1.00 84.25 86 ALA A N 1
ATOM 638 C CA . ALA A 1 86 ? 21.013 5.306 8.276 1.00 84.25 86 ALA A CA 1
ATOM 639 C C . ALA A 1 86 ? 21.462 4.999 9.715 1.00 84.25 86 ALA A C 1
ATOM 641 O O . ALA A 1 86 ? 22.244 4.076 9.929 1.00 84.25 86 ALA A O 1
ATOM 642 N N . MET A 1 87 ? 20.958 5.743 10.705 1.00 86.75 87 MET A N 1
ATOM 643 C CA . MET A 1 87 ? 21.220 5.487 12.127 1.00 86.75 87 MET A CA 1
ATOM 644 C C . MET A 1 87 ? 20.365 4.345 12.697 1.00 86.75 87 MET A C 1
ATOM 646 O O . MET A 1 87 ? 20.605 3.893 13.818 1.00 86.75 87 MET A O 1
ATOM 650 N N . LEU A 1 88 ? 19.355 3.881 11.955 1.00 88.31 88 LEU A N 1
ATOM 651 C CA . LEU A 1 88 ? 18.464 2.815 12.397 1.00 88.31 88 LEU A CA 1
ATOM 652 C C . LEU A 1 88 ? 19.090 1.430 12.161 1.00 88.31 88 LEU A C 1
ATOM 654 O O . LEU A 1 88 ? 19.806 1.227 11.179 1.00 88.31 88 LEU A O 1
ATOM 658 N N . PRO A 1 89 ? 18.770 0.430 13.003 1.00 89.19 89 PRO A N 1
ATOM 659 C CA . PRO A 1 89 ? 19.103 -0.961 12.717 1.00 89.19 89 PRO A CA 1
ATOM 660 C C . PRO A 1 89 ? 18.547 -1.390 11.352 1.00 89.19 89 PRO A C 1
ATOM 662 O O . PRO A 1 89 ? 17.420 -1.034 11.001 1.00 89.19 89 PRO A O 1
ATOM 665 N N . SER A 1 90 ? 19.293 -2.212 10.609 1.00 86.19 90 SER A N 1
ATOM 666 C CA . SER A 1 90 ? 18.956 -2.629 9.233 1.00 86.19 90 SER A CA 1
ATOM 667 C C . SER A 1 90 ? 17.542 -3.210 9.077 1.00 86.19 90 SER A C 1
ATOM 669 O O . SER A 1 90 ? 16.864 -2.964 8.075 1.00 86.19 90 SER A O 1
ATOM 671 N N . ALA A 1 91 ? 17.068 -3.935 10.095 1.00 85.75 91 ALA A N 1
ATOM 672 C CA . ALA A 1 91 ? 15.712 -4.475 10.144 1.00 85.75 91 ALA A CA 1
ATOM 673 C C . ALA A 1 91 ? 14.636 -3.373 10.165 1.00 85.75 91 ALA A C 1
ATOM 675 O O . ALA A 1 91 ? 13.633 -3.477 9.464 1.00 85.75 91 ALA A O 1
ATOM 676 N N . VAL A 1 92 ? 14.854 -2.299 10.929 1.00 86.12 92 VAL A N 1
ATOM 677 C CA . VAL A 1 92 ? 13.917 -1.170 11.043 1.00 86.12 92 VAL A CA 1
ATOM 678 C C . VAL A 1 92 ? 14.010 -0.276 9.811 1.00 86.12 92 VAL A C 1
ATOM 680 O O . VAL A 1 92 ? 12.985 0.143 9.279 1.00 86.12 92 VAL A O 1
ATOM 683 N N . GLN A 1 93 ? 15.223 -0.042 9.306 1.00 88.69 93 GLN A N 1
ATOM 684 C CA . GLN A 1 93 ? 15.454 0.754 8.103 1.00 88.69 93 GLN A CA 1
ATOM 685 C C . GLN A 1 93 ? 14.671 0.202 6.905 1.00 88.69 93 GLN A C 1
ATOM 687 O O . GLN A 1 93 ? 13.990 0.960 6.225 1.00 88.69 93 GLN A O 1
ATOM 692 N N . SER A 1 94 ? 14.706 -1.116 6.687 1.00 87.44 94 SER A N 1
ATOM 693 C CA . SER A 1 94 ? 14.021 -1.764 5.557 1.00 87.44 94 SER A CA 1
ATOM 694 C C . SER A 1 94 ? 12.497 -1.594 5.587 1.00 87.44 94 SER A C 1
ATOM 696 O O . SER A 1 94 ? 11.859 -1.627 4.536 1.00 87.44 94 SER A O 1
ATOM 698 N N . ILE A 1 95 ? 11.919 -1.422 6.781 1.00 89.12 95 ILE A N 1
ATOM 699 C CA . ILE A 1 95 ? 10.485 -1.189 6.972 1.00 89.12 95 ILE A CA 1
ATOM 700 C C . ILE A 1 95 ? 10.175 0.299 6.796 1.00 89.12 95 ILE A C 1
ATOM 702 O O . ILE A 1 95 ? 9.279 0.648 6.035 1.00 89.12 95 ILE A O 1
ATOM 706 N N . VAL A 1 96 ? 10.929 1.180 7.461 1.00 88.62 96 VAL A N 1
ATOM 707 C CA . VAL A 1 96 ? 10.672 2.632 7.475 1.00 88.62 96 VAL A CA 1
ATOM 708 C C . VAL A 1 96 ? 10.874 3.274 6.100 1.00 88.62 96 VAL A C 1
ATOM 710 O O . VAL A 1 96 ? 10.156 4.210 5.759 1.00 88.62 96 VAL A O 1
ATOM 713 N N . THR A 1 97 ? 11.784 2.752 5.272 1.00 89.50 97 THR A N 1
ATOM 714 C CA . THR A 1 97 ? 11.969 3.222 3.885 1.00 89.50 97 THR A CA 1
ATOM 715 C C . THR A 1 97 ? 10.835 2.812 2.942 1.00 89.50 97 THR A C 1
ATOM 717 O O . THR A 1 97 ? 10.784 3.288 1.809 1.00 89.50 97 THR A O 1
ATOM 720 N N . GLN A 1 98 ? 9.908 1.961 3.395 1.00 92.00 98 GLN A N 1
ATOM 721 C CA . GLN A 1 98 ? 8.735 1.517 2.647 1.00 92.00 98 GLN A CA 1
ATOM 722 C C . GLN A 1 98 ? 7.449 2.023 3.326 1.00 92.00 98 GLN A C 1
ATOM 724 O O . GLN A 1 98 ? 6.834 1.291 4.107 1.00 92.00 98 GLN A O 1
ATOM 729 N N . PRO A 1 99 ? 6.979 3.243 2.994 1.00 91.94 99 PRO A N 1
ATOM 730 C CA . PRO A 1 99 ? 5.767 3.851 3.556 1.00 91.94 99 PRO A CA 1
ATOM 731 C C . PRO A 1 99 ? 4.548 2.924 3.607 1.00 91.94 99 PRO A C 1
ATOM 733 O O . PRO A 1 99 ? 3.833 2.876 4.605 1.00 91.94 99 PRO A O 1
ATOM 736 N N . MET A 1 100 ? 4.337 2.138 2.546 1.00 94.12 100 MET A N 1
ATOM 737 C CA . MET A 1 100 ? 3.229 1.187 2.457 1.00 94.12 100 MET A CA 1
ATOM 738 C C . MET A 1 100 ? 3.287 0.123 3.563 1.00 94.12 100 MET A C 1
ATOM 740 O O . MET A 1 100 ? 2.258 -0.182 4.162 1.00 94.12 100 MET A O 1
ATOM 744 N N . LEU A 1 101 ? 4.471 -0.422 3.867 1.00 95.06 101 LEU A N 1
ATOM 745 C CA . LEU A 1 101 ? 4.622 -1.424 4.924 1.00 95.06 101 LEU A CA 1
ATOM 746 C C . LEU A 1 101 ? 4.369 -0.819 6.302 1.00 95.06 101 LEU A C 1
ATOM 748 O O . LEU A 1 10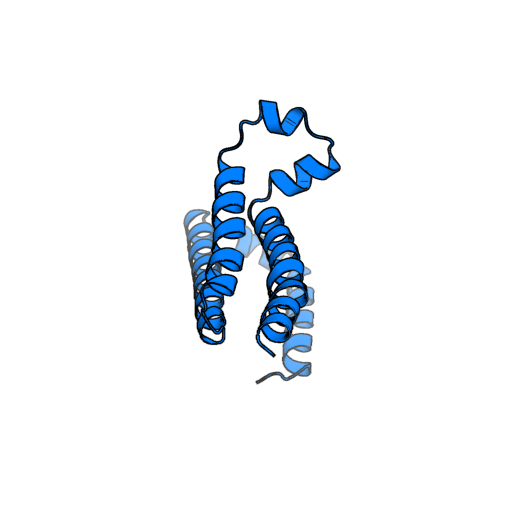1 ? 3.635 -1.413 7.090 1.00 95.06 101 LEU A O 1
ATOM 752 N N . VAL A 1 102 ? 4.922 0.367 6.574 1.00 95.00 102 VAL A N 1
ATOM 753 C CA . VAL A 1 102 ? 4.688 1.090 7.835 1.00 95.00 102 VAL A CA 1
ATOM 754 C C . VAL A 1 102 ? 3.193 1.313 8.050 1.00 95.00 102 VAL A C 1
ATOM 756 O O . VAL A 1 102 ? 2.671 0.979 9.112 1.00 95.00 102 VAL A O 1
ATOM 759 N N . GLY A 1 103 ? 2.497 1.818 7.027 1.00 95.94 103 GLY A N 1
ATOM 760 C CA . GLY A 1 103 ? 1.060 2.071 7.084 1.00 95.94 103 GLY A CA 1
ATOM 761 C C . GLY A 1 103 ? 0.244 0.810 7.344 1.00 95.94 103 GLY A C 1
ATOM 762 O O . GLY A 1 103 ? -0.606 0.815 8.228 1.00 95.94 103 GLY A O 1
ATOM 763 N N . ILE A 1 104 ? 0.522 -0.287 6.632 1.00 95.75 104 ILE A N 1
ATOM 764 C CA . ILE A 1 104 ? -0.200 -1.559 6.807 1.00 95.75 104 ILE A CA 1
ATOM 765 C C . ILE A 1 104 ? 0.025 -2.131 8.206 1.00 95.75 104 ILE A C 1
ATOM 767 O O . ILE A 1 104 ? -0.935 -2.512 8.874 1.00 95.75 104 ILE A O 1
ATOM 771 N N . ILE A 1 105 ? 1.277 -2.184 8.663 1.00 95.75 105 ILE A N 1
ATOM 772 C CA . ILE A 1 105 ? 1.614 -2.721 9.984 1.00 95.75 105 ILE A CA 1
ATOM 773 C C . ILE A 1 105 ? 0.925 -1.892 11.068 1.00 95.75 105 ILE A C 1
ATOM 775 O O . ILE A 1 105 ? 0.270 -2.453 11.946 1.00 95.75 105 ILE A O 1
ATOM 779 N N . LE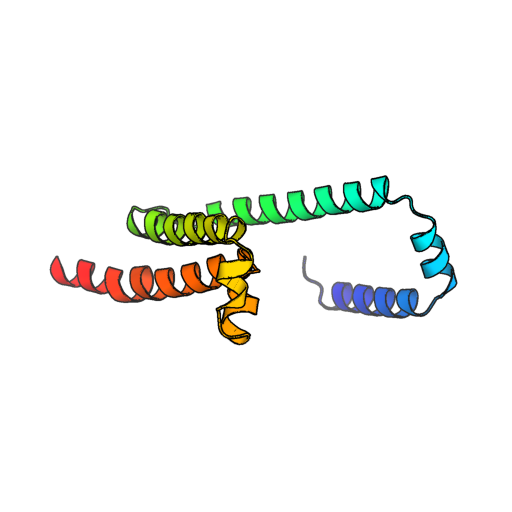U A 1 106 ? 1.022 -0.564 10.986 1.00 96.12 106 LEU A N 1
ATOM 780 C CA . LEU A 1 106 ? 0.420 0.312 11.981 1.00 96.12 106 LEU A CA 1
ATOM 781 C C . LEU A 1 106 ? -1.111 0.242 11.957 1.00 96.12 106 LEU A C 1
ATOM 783 O O . LEU A 1 106 ? -1.723 0.207 13.020 1.00 96.12 106 LEU A O 1
ATOM 787 N N . LEU A 1 107 ? -1.724 0.162 10.773 1.00 96.38 107 LEU A N 1
ATOM 788 C CA . LEU A 1 107 ? -3.169 -0.009 10.614 1.00 96.38 107 LEU A CA 1
ATOM 789 C C . LEU A 1 107 ? -3.651 -1.309 11.249 1.00 96.38 107 LEU A C 1
ATOM 791 O O . LEU A 1 107 ? -4.631 -1.293 11.985 1.00 96.38 107 LEU A O 1
ATOM 795 N N . ILE A 1 108 ? -2.957 -2.424 11.008 1.00 96.12 108 ILE A N 1
ATOM 796 C CA . ILE A 1 108 ? -3.303 -3.714 11.614 1.00 96.12 108 ILE A CA 1
ATOM 797 C C . ILE A 1 108 ? -3.185 -3.630 13.137 1.00 96.12 108 ILE A C 1
ATOM 799 O O . ILE A 1 108 ? -4.110 -4.032 13.839 1.00 96.12 108 ILE A O 1
ATOM 803 N N . ILE A 1 109 ? -2.082 -3.081 13.655 1.00 95.69 109 ILE A N 1
ATOM 804 C CA . ILE A 1 109 ? -1.860 -2.951 15.102 1.00 95.69 109 ILE A CA 1
ATOM 805 C C . ILE A 1 109 ? -2.944 -2.081 15.743 1.00 95.69 109 ILE A C 1
ATOM 807 O O . ILE A 1 109 ? -3.537 -2.487 16.741 1.00 95.69 109 ILE A O 1
ATOM 811 N N . LEU A 1 110 ? -3.232 -0.910 15.171 1.00 95.00 110 LEU A N 1
ATOM 812 C CA . LEU A 1 110 ? -4.250 -0.004 15.698 1.00 95.00 110 LEU A CA 1
ATOM 813 C C . LEU A 1 110 ? -5.655 -0.584 15.567 1.00 95.00 110 LEU A C 1
ATOM 815 O O . LEU A 1 110 ? -6.439 -0.447 16.496 1.00 95.00 110 LEU A O 1
ATOM 819 N N . ASN A 1 111 ? -5.973 -1.284 14.478 1.00 95.38 111 ASN A N 1
ATOM 820 C CA . ASN A 1 111 ? -7.265 -1.948 14.326 1.00 95.38 111 ASN A CA 1
ATOM 821 C C . ASN A 1 111 ? -7.456 -3.062 15.363 1.00 95.38 111 ASN A C 1
ATOM 823 O O . ASN A 1 111 ? -8.521 -3.170 15.967 1.00 95.38 111 ASN A O 1
ATOM 827 N N . LEU A 1 112 ? -6.420 -3.859 15.634 1.00 93.94 112 LEU A N 1
ATOM 828 C CA . LEU A 1 112 ? -6.476 -4.875 16.687 1.00 93.94 112 LEU A CA 1
ATOM 829 C C . LEU A 1 112 ? -6.613 -4.237 18.074 1.00 93.94 112 LEU A C 1
ATOM 831 O O . LEU A 1 112 ? -7.471 -4.636 18.857 1.00 93.94 112 LEU A O 1
ATOM 835 N N . LEU A 1 113 ? -5.815 -3.215 18.378 1.00 92.12 113 LEU A N 1
ATOM 836 C CA . LEU A 1 113 ? -5.870 -2.542 19.674 1.00 92.12 113 LEU A CA 1
ATOM 837 C C . LEU A 1 113 ? -7.218 -1.842 19.891 1.00 92.12 113 LEU A C 1
ATOM 839 O O . LEU A 1 113 ? -7.838 -1.983 20.938 1.00 92.12 113 LEU A O 1
ATOM 843 N N . ASN A 1 114 ? -7.684 -1.098 18.898 1.00 91.19 114 ASN A N 1
ATOM 844 C CA . ASN A 1 114 ? -8.824 -0.218 19.054 1.00 91.19 114 ASN A CA 1
ATOM 845 C C . ASN A 1 114 ? -10.153 -0.937 18.816 1.00 91.19 114 ASN A C 1
ATOM 847 O O . ASN A 1 114 ? -11.021 -0.988 19.685 1.00 91.19 114 ASN A O 1
ATOM 851 N N . ASN A 1 115 ? -10.289 -1.560 17.648 1.00 85.50 115 ASN A N 1
ATOM 852 C CA . ASN A 1 115 ? -11.545 -2.165 17.235 1.00 85.50 115 ASN A CA 1
ATOM 853 C C . ASN A 1 115 ? -11.781 -3.531 17.901 1.00 85.50 115 ASN A C 1
ATOM 855 O O . ASN A 1 115 ? -12.925 -3.905 18.129 1.00 85.50 115 ASN A O 1
ATOM 859 N N . THR A 1 116 ? -10.714 -4.271 18.237 1.00 85.06 116 THR A N 1
ATOM 860 C CA . THR A 1 116 ? -10.852 -5.602 18.864 1.00 85.06 116 THR A CA 1
ATOM 861 C C . THR A 1 116 ? -10.759 -5.564 20.391 1.00 85.06 116 THR A C 1
ATOM 863 O O . THR A 1 116 ? -11.496 -6.298 21.040 1.00 85.06 116 THR A O 1
ATOM 866 N N . LEU A 1 117 ? -9.880 -4.743 20.988 1.00 83.00 117 LEU A N 1
ATOM 867 C CA . LEU A 1 117 ? -9.709 -4.709 22.453 1.00 83.00 117 LEU A CA 1
ATOM 868 C C . LEU A 1 117 ? -10.468 -3.567 23.136 1.00 83.00 117 LEU A C 1
ATOM 870 O O . LEU A 1 117 ? -11.107 -3.808 24.157 1.00 83.00 117 LEU A O 1
ATOM 874 N N . LEU A 1 118 ? -10.406 -2.339 22.613 1.00 82.94 118 LEU A N 1
ATOM 875 C CA . LEU A 1 118 ? -11.003 -1.175 23.284 1.00 82.94 118 LEU A CA 1
ATOM 876 C C . LEU A 1 118 ? -12.526 -1.100 23.114 1.00 82.94 118 LEU A C 1
ATOM 878 O O . LEU A 1 118 ? -13.223 -0.912 24.109 1.00 82.94 118 LEU A O 1
ATOM 882 N N . ARG A 1 119 ? -13.058 -1.309 21.901 1.00 83.69 119 ARG A N 1
ATOM 883 C CA . ARG A 1 119 ? -14.512 -1.295 21.631 1.00 83.69 119 ARG A CA 1
ATOM 884 C C . ARG A 1 119 ? -15.347 -2.141 22.620 1.00 83.69 119 ARG A C 1
ATOM 886 O O . ARG A 1 119 ? -16.258 -1.578 23.226 1.00 83.69 119 ARG A O 1
ATOM 893 N N . PRO A 1 120 ? -15.027 -3.425 22.892 1.00 80.88 120 PRO A N 1
ATOM 894 C CA . PRO A 1 120 ? -15.814 -4.227 23.835 1.00 80.88 120 PRO A CA 1
ATOM 895 C C . PRO A 1 120 ? -15.678 -3.783 25.301 1.00 80.88 120 PRO A C 1
ATOM 897 O O . PRO A 1 120 ? -16.530 -4.122 26.122 1.00 80.88 120 PRO A O 1
ATOM 900 N N . LEU A 1 121 ? -14.621 -3.047 25.669 1.00 78.69 121 LEU A N 1
ATOM 901 C CA . LEU A 1 121 ? -14.473 -2.507 27.026 1.00 78.69 121 LEU A CA 1
ATOM 902 C C . LEU A 1 121 ? -15.390 -1.303 27.261 1.00 78.69 121 LEU A C 1
ATOM 904 O O . LEU A 1 121 ? -15.937 -1.176 28.355 1.00 78.69 121 LEU A O 1
ATOM 908 N N . PHE A 1 122 ? -15.588 -0.457 26.247 1.00 73.50 122 PHE A N 1
ATOM 909 C CA . PHE A 1 122 ? -16.506 0.681 26.334 1.00 73.50 122 PHE A CA 1
ATOM 910 C C . PHE A 1 122 ? -17.968 0.229 26.379 1.00 73.50 122 PHE A C 1
ATOM 912 O O . PHE A 1 122 ? -18.706 0.671 27.257 1.00 73.50 122 PHE A O 1
ATOM 919 N N . GLU A 1 123 ? -18.354 -0.743 25.549 1.00 76.12 123 GLU A N 1
ATOM 920 C CA . GLU A 1 123 ? -19.711 -1.317 25.564 1.00 76.12 123 GLU A CA 1
ATOM 921 C C . GLU A 1 123 ? -20.056 -1.995 26.900 1.00 76.12 123 GLU A C 1
ATOM 923 O O . GLU A 1 123 ? -21.204 -1.975 27.336 1.00 76.12 123 GLU A O 1
ATOM 928 N N . LYS A 1 124 ? -19.056 -2.554 27.594 1.00 61.47 124 LYS A N 1
ATOM 929 C CA . LYS A 1 124 ? -19.236 -3.175 28.913 1.00 61.47 124 LYS A CA 1
ATOM 930 C C . LYS A 1 124 ? -19.307 -2.168 30.068 1.00 61.47 124 LYS A C 1
ATOM 932 O O . LYS A 1 124 ? -19.704 -2.547 31.161 1.00 61.47 124 LYS A O 1
ATOM 937 N N . SER A 1 125 ? -18.892 -0.919 29.860 1.00 59.88 125 SER A N 1
ATOM 938 C CA . SER A 1 125 ? -18.945 0.130 30.892 1.00 59.88 125 SER A CA 1
ATOM 939 C C . SER A 1 125 ? -20.281 0.879 30.940 1.00 59.88 125 SER A C 1
ATOM 941 O O . SER A 1 125 ? -20.565 1.550 31.929 1.00 59.88 125 SER A O 1
ATOM 943 N N . GLU A 1 126 ? -21.094 0.748 29.888 1.00 55.09 126 GLU A N 1
ATOM 944 C CA . GLU A 1 126 ? -22.414 1.381 29.756 1.00 55.09 126 GLU A CA 1
ATOM 945 C C . GLU A 1 126 ? -23.584 0.446 30.145 1.00 55.09 126 GLU A C 1
ATOM 947 O O . GLU A 1 126 ? -24.742 0.865 30.104 1.00 55.09 126 GLU A O 1
ATOM 952 N N . GLN A 1 127 ? -23.291 -0.801 30.550 1.00 44.16 127 GLN A N 1
ATOM 953 C CA . GLN A 1 127 ? -24.235 -1.780 31.123 1.00 44.16 127 GLN A CA 1
ATOM 954 C C . GLN A 1 127 ? -23.954 -2.018 32.607 1.00 44.16 127 GLN A C 1
ATOM 956 O O . GLN A 1 127 ? -24.940 -2.155 33.367 1.00 44.16 127 GLN A O 1
#

Radius of gyration: 21.61 Å; Cα contacts (8 Å, |Δi|>4): 51; chains: 1; bounding box: 46×36×60 Å

Mean predicted aligned error: 6.74 Å